Protein AF-A0A9P8ZKM7-F1 (afdb_monomer)

Structure (mmCIF, N/CA/C/O backbone):
data_AF-A0A9P8ZKM7-F1
#
_entry.id   AF-A0A9P8ZKM7-F1
#
loop_
_atom_site.group_PDB
_atom_site.id
_atom_site.type_symbol
_atom_site.label_atom_id
_atom_site.label_alt_id
_atom_site.label_comp_id
_atom_site.label_asym_id
_atom_site.label_entity_id
_atom_site.label_seq_id
_atom_site.pdbx_PDB_ins_code
_atom_site.Cartn_x
_atom_site.Cartn_y
_atom_site.Cartn_z
_atom_site.occupancy
_atom_site.B_iso_or_equiv
_atom_site.auth_seq_id
_atom_site.auth_comp_id
_atom_site.auth_asym_id
_atom_site.auth_atom_id
_atom_site.pdbx_PDB_model_num
ATOM 1 N N . MET A 1 1 ? 2.788 -2.985 -10.62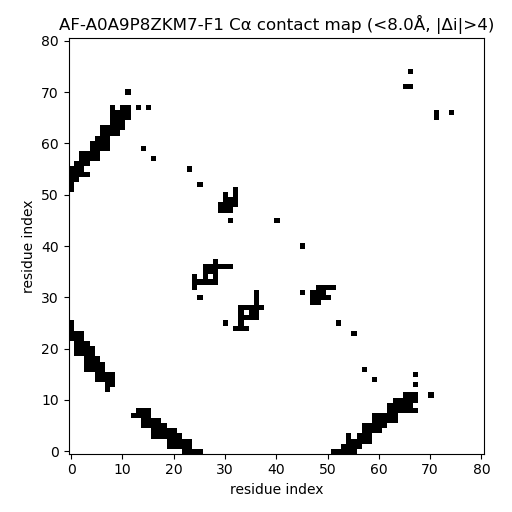7 1.00 61.38 1 MET A N 1
ATOM 2 C CA . MET A 1 1 ? 1.586 -3.017 -9.781 1.00 61.38 1 MET A CA 1
ATOM 3 C C . MET A 1 1 ? 1.775 -4.127 -8.775 1.00 61.38 1 MET A C 1
ATOM 5 O O . MET A 1 1 ? 2.096 -5.235 -9.188 1.00 61.38 1 MET A O 1
ATOM 9 N N . ASP A 1 2 ? 1.614 -3.858 -7.490 1.00 69.19 2 ASP A N 1
ATOM 10 C CA . ASP A 1 2 ? 1.969 -4.843 -6.468 1.00 69.19 2 ASP A CA 1
ATOM 11 C C . ASP A 1 2 ? 0.735 -5.650 -6.032 1.00 69.19 2 ASP A C 1
ATOM 13 O O . ASP A 1 2 ? -0.400 -5.171 -6.101 1.00 69.19 2 ASP A O 1
ATOM 17 N N . HIS A 1 3 ? 0.925 -6.915 -5.654 1.00 77.75 3 HIS A N 1
ATOM 18 C CA . HIS A 1 3 ? -0.092 -7.675 -4.920 1.00 77.75 3 HIS A CA 1
ATOM 19 C C . HIS A 1 3 ? 0.245 -7.594 -3.447 1.00 77.75 3 HIS A C 1
ATOM 21 O O . HIS A 1 3 ? 1.304 -8.052 -3.004 1.00 77.75 3 HIS A O 1
ATOM 27 N N . SER A 1 4 ? -0.661 -7.005 -2.681 1.00 84.19 4 SER A N 1
ATOM 28 C CA . SER A 1 4 ? -0.470 -6.821 -1.255 1.00 84.19 4 SER A CA 1
ATOM 29 C C . SER A 1 4 ? -1.443 -7.678 -0.454 1.00 84.19 4 SER A C 1
ATOM 31 O O . SER A 1 4 ? -2.574 -7.940 -0.862 1.00 84.19 4 SER A O 1
ATOM 33 N N . GLN A 1 5 ? -0.980 -8.127 0.705 1.00 89.69 5 GLN A N 1
ATOM 34 C CA . GLN A 1 5 ? -1.781 -8.730 1.759 1.00 89.69 5 GLN A CA 1
ATOM 35 C C . GLN A 1 5 ? -1.861 -7.752 2.915 1.00 89.69 5 GLN A C 1
ATOM 37 O O . GLN A 1 5 ? -0.841 -7.168 3.286 1.00 89.69 5 GLN A O 1
ATOM 42 N N . GLY A 1 6 ? -3.029 -7.615 3.527 1.00 91.06 6 GLY A N 1
ATOM 43 C CA . GLY A 1 6 ? -3.201 -6.642 4.591 1.00 91.06 6 GLY A CA 1
ATOM 44 C C . GLY A 1 6 ? -4.509 -6.769 5.342 1.00 91.06 6 GLY A C 1
ATOM 45 O O . GLY A 1 6 ? -5.340 -7.640 5.076 1.00 91.06 6 GLY A O 1
ATOM 46 N N . VAL A 1 7 ? -4.676 -5.876 6.306 1.00 92.88 7 VAL A N 1
ATOM 47 C CA . VAL A 1 7 ? -5.870 -5.797 7.147 1.00 92.88 7 VAL A CA 1
ATOM 48 C C . VAL A 1 7 ? -6.733 -4.621 6.717 1.00 92.88 7 VAL A C 1
ATOM 50 O O . VAL A 1 7 ? -6.223 -3.543 6.404 1.00 92.88 7 VAL A O 1
ATOM 53 N N . ALA A 1 8 ? -8.046 -4.825 6.708 1.00 93.38 8 ALA A N 1
ATOM 54 C CA . ALA A 1 8 ? -9.014 -3.756 6.520 1.00 93.38 8 ALA A CA 1
ATOM 55 C C . ALA A 1 8 ? -9.500 -3.265 7.888 1.00 93.38 8 ALA A C 1
ATOM 57 O O . ALA A 1 8 ? -9.791 -4.064 8.775 1.00 93.38 8 ALA A O 1
ATOM 58 N N . TYR A 1 9 ? -9.576 -1.952 8.071 1.00 93.69 9 TYR A N 1
ATOM 59 C CA . TYR A 1 9 ? -10.084 -1.335 9.292 1.00 93.69 9 TYR A CA 1
ATOM 60 C C . TYR A 1 9 ? -11.512 -0.859 9.063 1.00 93.69 9 TYR A C 1
ATOM 62 O O . TYR A 1 9 ? -11.727 0.138 8.378 1.00 93.69 9 TYR A O 1
ATOM 70 N N . ASP A 1 10 ? -12.491 -1.531 9.659 1.00 90.75 10 ASP A N 1
ATOM 71 C CA . ASP A 1 10 ? -13.910 -1.285 9.386 1.00 90.75 10 ASP A CA 1
ATOM 72 C C . ASP A 1 10 ? -14.356 0.111 9.840 1.00 90.75 10 ASP A C 1
ATOM 74 O O . ASP A 1 10 ? -15.226 0.723 9.222 1.00 90.75 10 ASP A O 1
ATOM 78 N N . ARG A 1 11 ? -13.730 0.660 10.892 1.00 87.75 11 ARG A N 1
ATOM 79 C CA . ARG A 1 11 ? -14.106 1.974 11.438 1.00 87.75 11 ARG A CA 1
ATOM 80 C C . ARG A 1 11 ? -13.725 3.137 10.523 1.00 87.75 11 ARG A C 1
ATOM 82 O O . ARG A 1 11 ? -14.405 4.156 10.551 1.00 87.75 11 ARG A O 1
ATOM 89 N N . CYS A 1 12 ? -12.658 3.007 9.731 1.00 91.69 12 CYS A N 1
ATOM 90 C CA . CYS A 1 12 ? -12.204 4.049 8.799 1.00 91.69 12 CYS A CA 1
ATOM 91 C C . CYS A 1 12 ? -12.222 3.631 7.321 1.00 91.69 12 CYS A C 1
ATOM 93 O O . CYS A 1 12 ? -11.951 4.463 6.461 1.00 91.69 12 CYS A O 1
ATOM 95 N N . GLY A 1 13 ? -12.526 2.368 7.017 1.00 88.94 13 GLY A N 1
ATOM 96 C CA . GLY A 1 13 ? -12.530 1.803 5.666 1.00 88.94 13 GLY A CA 1
ATOM 97 C C . GLY A 1 13 ? -11.145 1.647 5.031 1.00 88.94 13 GLY A C 1
ATOM 98 O O . GLY A 1 13 ? -11.052 1.284 3.862 1.00 88.94 13 GLY A O 1
ATOM 99 N N . HIS A 1 14 ? -10.062 1.932 5.759 1.00 92.38 14 HIS A N 1
ATOM 100 C CA . HIS A 1 14 ? -8.713 1.863 5.207 1.00 92.38 14 HIS A CA 1
ATOM 101 C C . HIS A 1 14 ? -8.174 0.436 5.197 1.00 92.38 14 HIS A C 1
ATOM 103 O O . HIS A 1 14 ? -8.224 -0.271 6.203 1.00 92.38 14 HIS A O 1
ATOM 109 N N . TYR A 1 15 ? -7.575 0.061 4.072 1.00 90.75 15 TYR A N 1
ATOM 110 C CA . TYR A 1 15 ? -6.738 -1.121 3.948 1.00 90.75 15 TYR A CA 1
ATOM 111 C C . TYR A 1 15 ? -5.279 -0.756 4.238 1.00 90.75 15 TYR A C 1
ATOM 113 O O . TYR A 1 15 ? -4.764 0.231 3.709 1.00 90.75 15 TYR A O 1
ATOM 121 N N . VAL A 1 16 ? -4.617 -1.544 5.084 1.00 90.19 16 VAL A N 1
ATOM 122 C CA . VAL A 1 16 ? -3.197 -1.377 5.411 1.00 90.19 16 VAL A CA 1
ATOM 123 C C . VAL A 1 16 ? -2.443 -2.643 5.001 1.00 90.19 16 VAL A C 1
ATOM 125 O O . VAL A 1 16 ? -2.667 -3.695 5.612 1.00 90.19 16 VAL A O 1
ATOM 128 N N . PRO A 1 17 ? -1.548 -2.567 3.997 1.00 88.81 17 PRO A N 1
ATOM 129 C CA . PRO A 1 17 ? -0.755 -3.711 3.572 1.00 88.81 17 PRO A CA 1
ATOM 130 C C . PRO A 1 17 ? 0.264 -4.089 4.655 1.00 88.81 17 PRO A C 1
ATOM 132 O O . PRO A 1 17 ? 1.001 -3.248 5.167 1.00 88.81 17 PRO A O 1
ATOM 135 N N . THR A 1 18 ? 0.307 -5.372 5.000 1.00 88.69 18 THR A N 1
ATOM 136 C CA . THR A 1 18 ? 1.281 -5.980 5.918 1.00 88.69 18 THR A CA 1
ATOM 137 C C . THR A 1 18 ? 2.367 -6.756 5.181 1.00 88.69 18 THR A C 1
ATOM 139 O O . THR A 1 18 ? 3.441 -6.981 5.734 1.00 88.69 18 THR A O 1
ATOM 142 N N . HIS A 1 19 ? 2.098 -7.186 3.947 1.00 84.44 19 HIS A N 1
ATOM 143 C CA . HIS A 1 19 ? 3.045 -7.918 3.116 1.00 84.44 19 HIS A CA 1
ATOM 144 C C . HIS A 1 19 ? 2.822 -7.597 1.634 1.00 84.44 19 HIS A C 1
ATOM 146 O O . HIS A 1 19 ? 1.683 -7.440 1.205 1.00 84.44 19 HIS A O 1
ATOM 152 N N . PHE A 1 20 ? 3.897 -7.542 0.850 1.00 83.25 20 PHE A N 1
ATOM 153 C CA . PHE A 1 20 ? 3.850 -7.411 -0.608 1.00 83.25 20 PHE A CA 1
ATOM 154 C C . PHE A 1 20 ? 4.412 -8.700 -1.207 1.00 83.25 20 PHE A C 1
ATOM 156 O O . PHE A 1 20 ? 5.540 -9.076 -0.895 1.00 83.25 20 PHE A O 1
ATOM 163 N N . TYR A 1 21 ? 3.608 -9.420 -1.988 1.00 76.62 21 TYR A N 1
ATOM 164 C CA . TYR A 1 21 ? 3.970 -10.742 -2.504 1.00 76.62 21 TYR A CA 1
ATOM 165 C C . TYR A 1 21 ? 4.828 -10.660 -3.751 1.00 76.62 21 TYR A C 1
ATOM 167 O O . TYR A 1 21 ? 5.900 -11.257 -3.827 1.00 76.62 21 TYR A O 1
ATOM 175 N N . ASP A 1 22 ? 4.340 -9.919 -4.728 1.00 71.31 22 ASP A N 1
ATOM 176 C CA . ASP A 1 22 ? 4.930 -9.851 -6.040 1.00 71.31 22 ASP A CA 1
ATOM 177 C C . ASP A 1 22 ? 4.607 -8.517 -6.690 1.00 71.31 22 ASP A C 1
ATOM 179 O O . ASP A 1 22 ? 3.594 -7.864 -6.421 1.00 71.31 22 ASP A O 1
ATOM 183 N N . LYS A 1 23 ? 5.538 -8.114 -7.548 1.00 72.56 23 LYS A N 1
ATOM 184 C CA . LYS A 1 23 ? 5.357 -6.988 -8.445 1.00 72.56 23 LYS A CA 1
ATOM 185 C C . LYS A 1 23 ? 4.909 -7.550 -9.776 1.00 72.56 23 LYS A C 1
ATOM 187 O O . LYS A 1 23 ? 5.686 -8.204 -10.472 1.00 72.56 23 LYS A O 1
ATOM 192 N N . VAL A 1 24 ? 3.661 -7.292 -10.125 1.00 75.81 24 VAL A N 1
ATOM 193 C CA . VAL A 1 24 ? 3.113 -7.625 -11.432 1.00 75.81 24 VAL A CA 1
ATOM 194 C C . VAL A 1 24 ? 3.493 -6.528 -12.416 1.00 75.81 24 VAL A C 1
ATOM 196 O O . VAL A 1 24 ? 3.332 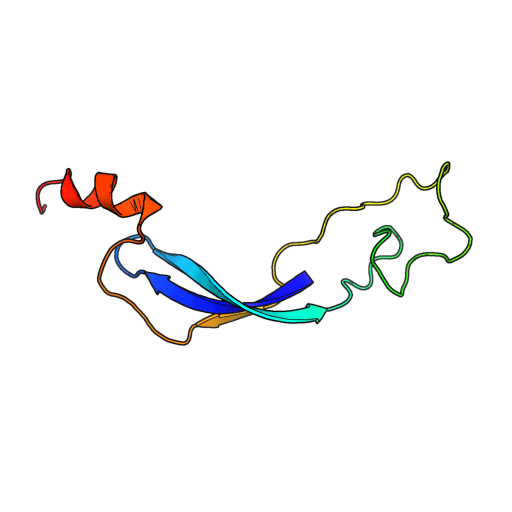-5.328 -12.157 1.00 75.81 24 VAL A O 1
ATOM 199 N N . ASP A 1 25 ? 4.012 -6.956 -13.562 1.00 77.69 25 ASP A N 1
ATOM 200 C CA . ASP A 1 25 ? 4.259 -6.079 -14.696 1.00 77.69 25 ASP A CA 1
ATOM 201 C C . ASP A 1 25 ? 2.935 -5.464 -15.180 1.00 77.69 25 ASP A C 1
ATOM 203 O O . ASP A 1 25 ? 2.004 -6.184 -15.536 1.00 77.69 25 ASP A O 1
ATOM 207 N N . CYS A 1 26 ? 2.855 -4.132 -15.227 1.00 77.94 26 CYS A N 1
ATOM 208 C CA . CYS A 1 26 ? 1.669 -3.422 -15.712 1.00 77.94 26 CYS A CA 1
ATOM 209 C C . CYS A 1 26 ? 1.444 -3.597 -17.225 1.00 77.94 26 CYS A C 1
ATOM 211 O O . CYS A 1 26 ? 0.383 -3.247 -17.741 1.00 77.94 26 CYS A O 1
ATOM 213 N N . GLY A 1 27 ? 2.435 -4.115 -17.962 1.00 82.31 27 GLY A N 1
ATOM 214 C CA . GLY A 1 27 ? 2.337 -4.375 -19.399 1.00 82.31 27 GLY A CA 1
ATOM 215 C C . GLY A 1 27 ? 2.206 -3.108 -20.256 1.00 82.31 27 GLY A C 1
ATOM 216 O O . GLY A 1 27 ? 1.792 -3.187 -21.420 1.00 82.31 27 GLY A O 1
ATOM 217 N N . ASN A 1 28 ? 2.546 -1.943 -19.703 1.00 83.25 28 ASN A N 1
ATOM 218 C CA . ASN A 1 28 ? 2.502 -0.663 -20.395 1.00 83.25 28 ASN A CA 1
ATOM 219 C C . ASN A 1 28 ? 3.860 -0.351 -21.044 1.00 83.25 28 ASN A C 1
ATOM 221 O O . ASN A 1 28 ? 4.871 -0.194 -20.369 1.00 83.25 28 ASN A O 1
ATOM 225 N N . ARG A 1 29 ? 3.882 -0.169 -22.369 1.00 87.75 29 ARG A N 1
ATOM 226 C CA . ARG A 1 29 ? 5.095 0.200 -23.130 1.00 87.75 29 ARG A CA 1
ATOM 227 C C . ARG A 1 29 ? 5.716 1.543 -22.716 1.00 87.75 29 ARG A C 1
ATOM 229 O O . ARG A 1 29 ? 6.891 1.773 -23.006 1.00 87.75 29 ARG A O 1
ATOM 236 N N . PHE A 1 30 ? 4.916 2.417 -22.102 1.00 86.25 30 PHE A N 1
ATOM 237 C CA . PHE A 1 30 ? 5.314 3.734 -21.605 1.00 86.25 30 PHE A CA 1
ATOM 238 C C . PHE A 1 30 ? 5.636 3.736 -20.109 1.00 86.25 30 PHE A C 1
ATOM 240 O O . PHE A 1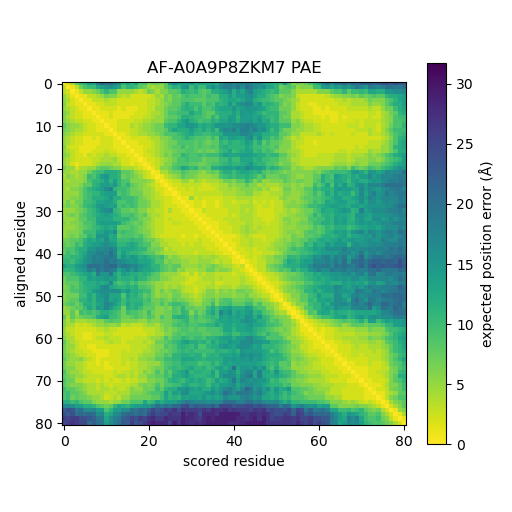 30 ? 5.891 4.798 -19.566 1.00 86.25 30 PHE A O 1
ATOM 247 N N . CYS A 1 31 ? 5.634 2.580 -19.444 1.00 86.62 31 CYS A N 1
ATOM 248 C CA . CYS A 1 31 ? 6.166 2.441 -18.095 1.00 86.62 31 CYS A CA 1
ATOM 249 C C . CYS A 1 31 ? 7.592 1.899 -18.202 1.00 86.62 31 CYS A C 1
ATOM 251 O O . CYS A 1 31 ? 7.801 0.812 -18.738 1.00 86.62 31 CYS A O 1
ATOM 253 N N . ALA A 1 32 ? 8.573 2.636 -17.686 1.00 85.81 32 ALA A N 1
ATOM 254 C CA . ALA A 1 32 ? 9.983 2.255 -17.706 1.00 85.81 32 ALA A CA 1
ATOM 255 C C . ALA A 1 32 ? 10.272 0.970 -16.909 1.00 85.81 32 ALA A C 1
ATOM 257 O O . ALA A 1 32 ? 11.292 0.315 -17.120 1.00 85.81 32 ALA A O 1
ATOM 258 N N . LEU A 1 33 ? 9.366 0.614 -15.998 1.00 82.25 33 LEU A N 1
ATOM 259 C CA . LEU A 1 33 ? 9.447 -0.562 -15.136 1.00 82.25 33 LEU A CA 1
ATOM 260 C C . LEU A 1 33 ? 8.750 -1.792 -15.740 1.00 82.25 33 LEU A C 1
ATOM 262 O O . LEU A 1 33 ? 8.810 -2.873 -15.154 1.00 82.25 33 LEU A O 1
ATOM 266 N N . SER A 1 34 ? 8.094 -1.644 -16.898 1.00 84.81 34 SER A N 1
ATOM 267 C CA . SER A 1 34 ? 7.365 -2.731 -17.545 1.00 84.81 34 SER A CA 1
ATOM 268 C C . SER A 1 34 ? 8.267 -3.641 -18.374 1.00 84.81 34 SER A C 1
ATOM 270 O O . SER A 1 34 ? 9.172 -3.177 -19.067 1.00 84.81 34 SER A O 1
ATOM 272 N N . SER A 1 35 ? 7.954 -4.940 -18.427 1.00 86.50 35 SER A N 1
ATOM 273 C CA . SER A 1 35 ? 8.631 -5.869 -19.347 1.00 86.50 35 SER A CA 1
ATOM 274 C C . SER A 1 35 ? 8.336 -5.561 -20.820 1.00 86.50 35 SER A C 1
ATOM 276 O O . SER A 1 35 ? 9.107 -5.930 -21.705 1.00 86.50 35 SER A O 1
ATOM 278 N N . ARG A 1 36 ? 7.236 -4.842 -21.094 1.00 88.06 36 ARG A N 1
ATOM 279 C CA . ARG A 1 36 ? 6.859 -4.377 -22.437 1.00 88.06 36 ARG A CA 1
ATOM 280 C C . ARG A 1 36 ? 7.490 -3.038 -22.806 1.00 88.06 36 ARG A C 1
ATOM 282 O O . ARG A 1 36 ? 7.235 -2.540 -23.908 1.00 88.06 36 ARG A O 1
ATOM 289 N N . HIS A 1 37 ? 8.290 -2.450 -21.920 1.00 90.44 37 HIS A N 1
ATOM 290 C CA . HIS A 1 37 ? 9.040 -1.250 -22.240 1.00 90.44 37 HIS A CA 1
ATOM 291 C C . HIS A 1 37 ? 10.043 -1.524 -23.364 1.00 90.44 37 HIS A C 1
ATOM 293 O O . HIS A 1 37 ? 10.688 -2.572 -23.405 1.00 90.44 37 HIS A O 1
ATOM 299 N N . ASN A 1 38 ? 10.170 -0.584 -24.305 1.00 89.12 38 ASN A N 1
ATOM 300 C CA . ASN A 1 38 ? 11.107 -0.738 -25.411 1.00 89.12 38 ASN A CA 1
ATOM 301 C C . ASN A 1 38 ? 12.544 -0.770 -24.860 1.00 89.12 38 ASN A C 1
ATOM 303 O O . ASN A 1 38 ? 12.980 0.242 -24.314 1.00 89.12 38 ASN A O 1
ATOM 307 N N . PRO A 1 39 ? 13.326 -1.846 -25.077 1.00 85.94 39 PRO A N 1
ATOM 308 C CA . PRO A 1 39 ? 14.700 -1.926 -24.588 1.00 85.94 39 PRO A CA 1
ATOM 309 C C . PRO A 1 39 ? 15.619 -0.832 -25.140 1.00 85.94 39 PRO A C 1
ATOM 311 O O . PRO A 1 39 ? 16.672 -0.586 -24.564 1.00 85.94 39 PRO A O 1
ATOM 314 N N . ALA A 1 40 ? 15.267 -0.197 -26.263 1.00 89.06 40 ALA A N 1
ATOM 315 C CA . ALA A 1 40 ? 16.008 0.931 -26.827 1.00 89.06 40 ALA A CA 1
ATOM 316 C C . ALA A 1 40 ? 15.664 2.280 -26.168 1.00 89.06 40 ALA A C 1
ATOM 318 O O . ALA A 1 40 ? 16.419 3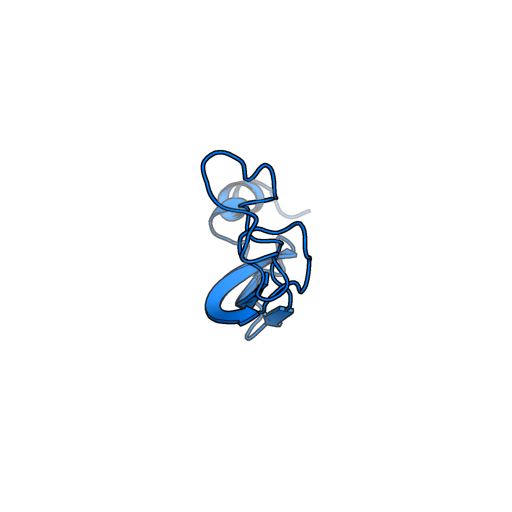.238 -26.321 1.00 89.06 40 ALA A O 1
ATOM 319 N N . CYS A 1 41 ? 14.551 2.364 -25.435 1.00 87.69 41 CYS A N 1
ATOM 320 C CA . CYS A 1 41 ? 14.196 3.532 -24.641 1.00 87.69 41 CYS A CA 1
ATOM 321 C C . CYS A 1 41 ? 14.957 3.452 -23.310 1.00 87.69 41 CYS A C 1
ATOM 323 O O . CYS A 1 41 ? 14.612 2.672 -22.428 1.00 87.69 41 CYS A O 1
ATOM 325 N N . LYS A 1 42 ? 16.066 4.186 -23.196 1.00 83.81 42 LYS A N 1
ATOM 326 C CA . LYS A 1 42 ? 16.954 4.145 -22.026 1.00 83.81 42 LYS A CA 1
ATOM 327 C C . LYS A 1 42 ? 17.317 5.554 -21.564 1.00 83.81 42 LYS A C 1
ATOM 329 O O . LYS A 1 42 ? 17.335 6.472 -22.389 1.00 83.81 42 LYS A O 1
ATOM 334 N N . PRO A 1 43 ? 17.660 5.731 -20.275 1.00 82.88 43 PRO A N 1
ATOM 335 C CA . PRO A 1 43 ? 18.199 6.993 -19.788 1.00 82.88 43 PRO A CA 1
ATOM 336 C C . PRO A 1 43 ? 19.427 7.426 -20.612 1.00 82.88 43 PRO A C 1
ATOM 338 O O . PRO A 1 43 ? 20.221 6.564 -21.005 1.00 82.88 43 PRO A O 1
ATOM 341 N N . PRO A 1 44 ? 19.611 8.732 -20.878 1.00 82.31 44 PRO A N 1
ATOM 342 C CA . PRO A 1 44 ? 18.843 9.866 -20.345 1.00 82.31 44 PRO A CA 1
ATOM 343 C C . PRO A 1 44 ? 17.585 10.248 -21.150 1.00 82.31 44 PRO A C 1
ATOM 345 O O . PRO A 1 44 ? 16.857 11.128 -20.718 1.00 82.31 44 PRO A O 1
ATOM 348 N N . ASN A 1 45 ? 17.309 9.599 -22.285 1.00 83.69 45 ASN A N 1
ATOM 349 C CA . ASN A 1 45 ? 16.237 9.987 -23.218 1.00 83.69 45 ASN A CA 1
ATOM 350 C C . ASN A 1 45 ? 14.943 9.173 -23.019 1.00 83.69 45 ASN A C 1
ATOM 352 O O . ASN A 1 45 ? 14.224 8.897 -23.979 1.00 83.69 45 ASN A O 1
ATOM 356 N N . CYS A 1 46 ? 14.697 8.700 -21.797 1.00 83.94 46 CYS A N 1
ATOM 357 C CA . CYS A 1 46 ? 13.505 7.932 -21.458 1.00 83.94 46 CYS A CA 1
ATOM 358 C C . CYS A 1 46 ? 12.569 8.823 -20.642 1.00 83.94 46 CYS A C 1
ATOM 360 O O . CYS A 1 46 ? 12.778 8.996 -19.449 1.00 83.94 46 CYS A O 1
ATOM 362 N N . ASP A 1 47 ? 11.552 9.373 -21.305 1.00 88.12 47 ASP A N 1
ATOM 363 C CA . ASP A 1 47 ? 10.503 10.204 -20.691 1.00 88.12 47 ASP A CA 1
ATOM 364 C C . ASP A 1 47 ? 9.262 9.371 -20.297 1.00 88.12 47 ASP A C 1
ATOM 366 O O . ASP A 1 47 ? 8.139 9.866 -20.269 1.00 88.12 47 ASP A O 1
ATOM 370 N N . CYS A 1 48 ? 9.439 8.062 -20.102 1.00 86.69 48 CYS A N 1
ATOM 371 C CA . CYS A 1 48 ? 8.370 7.129 -19.739 1.00 86.69 48 CYS A CA 1
ATOM 372 C C . CYS A 1 48 ? 8.093 7.169 -18.229 1.00 86.69 48 CYS A C 1
ATOM 374 O O . CYS A 1 48 ? 8.952 7.577 -17.456 1.00 86.69 48 CYS A O 1
ATOM 376 N N . ASP A 1 49 ? 6.918 6.710 -17.795 1.00 82.06 49 ASP A N 1
ATOM 377 C CA . ASP A 1 49 ? 6.569 6.678 -16.373 1.00 82.06 49 ASP A CA 1
ATOM 378 C C . ASP A 1 49 ? 7.529 5.772 -15.600 1.00 82.06 49 ASP A C 1
ATOM 380 O O . ASP A 1 49 ? 7.725 4.599 -15.932 1.00 82.06 49 ASP A O 1
ATOM 384 N N . HIS A 1 50 ? 8.116 6.328 -14.546 1.00 76.44 50 HIS A N 1
ATOM 385 C CA . HIS A 1 50 ? 9.022 5.628 -13.636 1.00 76.44 50 HIS A CA 1
ATOM 386 C C . HIS A 1 50 ? 8.352 5.243 -12.316 1.00 76.44 50 HIS A C 1
ATOM 388 O O . HIS A 1 50 ? 8.990 4.618 -11.46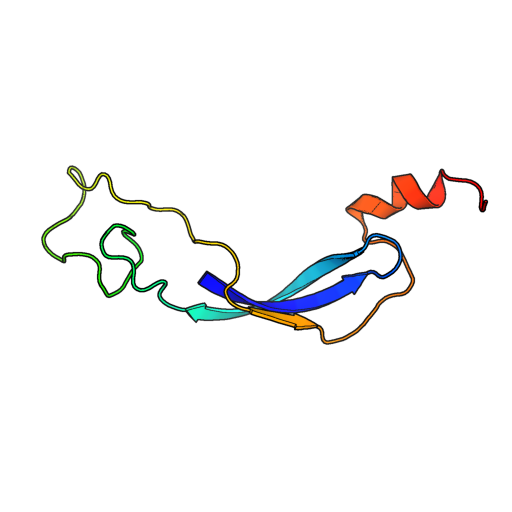7 1.00 76.44 50 HIS A O 1
ATOM 394 N N . ASP A 1 51 ? 7.083 5.606 -12.154 1.00 74.12 51 ASP A N 1
ATOM 395 C CA . ASP A 1 51 ? 6.313 5.312 -10.961 1.00 74.12 51 ASP A CA 1
ATOM 396 C C . ASP A 1 51 ? 5.664 3.931 -11.053 1.00 74.12 51 ASP A C 1
ATOM 398 O O . ASP A 1 51 ? 5.301 3.435 -12.125 1.00 74.12 51 ASP A O 1
ATOM 402 N N . TRP A 1 52 ? 5.530 3.289 -9.895 1.00 66.31 52 TRP A N 1
ATOM 403 C CA . TRP A 1 52 ? 4.747 2.070 -9.784 1.00 66.31 52 TRP A CA 1
ATOM 404 C C . TRP A 1 52 ? 3.266 2.442 -9.775 1.00 66.31 52 TRP A C 1
ATOM 406 O O . TRP A 1 52 ? 2.812 3.173 -8.895 1.00 66.31 52 TRP A O 1
ATOM 416 N N . ASP A 1 53 ? 2.517 1.907 -10.738 1.00 65.25 53 ASP A N 1
ATOM 417 C CA . ASP A 1 53 ? 1.055 1.933 -10.706 1.00 65.25 53 ASP A CA 1
ATOM 418 C C . ASP A 1 53 ? 0.519 1.314 -9.398 1.00 65.25 53 ASP A C 1
ATOM 420 O O . ASP A 1 53 ? 1.171 0.416 -8.842 1.00 65.25 53 ASP A O 1
ATOM 424 N N . PRO A 1 54 ? -0.674 1.743 -8.934 1.00 67.88 54 PRO A N 1
ATOM 425 C CA . PRO A 1 54 ? -1.299 1.237 -7.713 1.00 67.88 54 PRO A CA 1
ATOM 426 C C . PRO A 1 54 ? -1.415 -0.295 -7.691 1.00 67.88 54 PRO A C 1
ATOM 428 O O . PRO A 1 54 ? -1.383 -0.957 -8.733 1.00 67.88 54 PRO A O 1
ATOM 431 N N . ASP A 1 55 ? -1.552 -0.855 -6.486 1.00 66.56 55 ASP A N 1
ATOM 432 C CA . ASP A 1 55 ? -1.657 -2.300 -6.261 1.00 66.56 55 ASP A CA 1
ATOM 433 C C . ASP A 1 55 ? -2.680 -2.951 -7.209 1.00 66.56 55 ASP A C 1
ATOM 435 O O . ASP A 1 55 ? -3.847 -2.557 -7.257 1.00 66.56 55 ASP A O 1
ATOM 439 N N . HIS A 1 56 ? -2.251 -3.980 -7.949 1.00 67.94 56 HIS A N 1
ATOM 440 C CA . HIS A 1 56 ? -3.120 -4.725 -8.874 1.00 67.94 56 HIS A CA 1
ATOM 441 C C . HIS A 1 56 ? -4.122 -5.601 -8.112 1.00 67.94 56 HIS A C 1
ATOM 443 O O . HIS A 1 56 ? -5.150 -6.002 -8.656 1.00 67.94 56 HIS A O 1
ATOM 449 N N . GLY A 1 57 ? -3.830 -5.925 -6.852 1.00 75.19 57 GLY A N 1
ATOM 450 C CA . GLY A 1 57 ? -4.710 -6.718 -6.011 1.00 75.19 57 GLY A CA 1
ATOM 451 C C . GLY A 1 57 ? -4.415 -6.520 -4.533 1.00 75.19 57 GLY A C 1
ATOM 452 O O . GLY A 1 57 ? -3.258 -6.437 -4.126 1.00 75.19 57 GLY A O 1
ATOM 453 N N . GLN A 1 58 ? -5.483 -6.477 -3.741 1.00 84.50 58 GLN A N 1
ATOM 454 C CA . GLN A 1 58 ? -5.430 -6.445 -2.284 1.00 84.50 58 GLN A CA 1
ATOM 455 C C . GLN A 1 58 ? -6.076 -7.721 -1.746 1.00 84.50 58 GLN A C 1
ATOM 457 O O . GLN A 1 58 ? -7.236 -8.013 -2.044 1.00 84.50 58 GLN A O 1
ATOM 462 N N . ILE A 1 59 ? -5.332 -8.482 -0.949 1.00 87.94 59 ILE A N 1
ATOM 463 C CA . ILE A 1 59 ? -5.836 -9.650 -0.230 1.00 87.94 59 ILE A CA 1
ATOM 464 C C . ILE A 1 59 ? -6.080 -9.235 1.217 1.00 87.94 59 ILE A C 1
ATOM 466 O O . ILE A 1 59 ? -5.146 -9.069 2.005 1.00 87.94 59 ILE A O 1
ATOM 470 N N . VAL A 1 60 ? -7.355 -9.084 1.575 1.00 90.25 60 VAL A N 1
ATOM 471 C CA . VAL A 1 60 ? -7.758 -8.787 2.951 1.00 90.25 60 VAL A CA 1
ATOM 472 C C . VAL A 1 60 ? -7.723 -10.074 3.771 1.00 90.25 60 VAL A C 1
ATOM 474 O O . VAL A 1 60 ? -8.511 -10.988 3.537 1.00 90.25 60 VAL A O 1
ATOM 477 N N . VAL A 1 61 ? -6.806 -10.157 4.736 1.00 92.25 61 VAL A N 1
ATOM 478 C CA . VAL A 1 61 ? -6.674 -11.339 5.617 1.00 92.25 61 VAL A CA 1
ATOM 479 C C . VAL A 1 61 ? -7.529 -11.281 6.861 1.00 92.25 61 VAL A C 1
ATOM 481 O O . VAL A 1 61 ? -7.722 -12.288 7.538 1.00 92.25 61 VAL A O 1
ATOM 484 N N . GLY A 1 62 ? -7.995 -10.090 7.199 1.00 91.81 62 GLY A N 1
ATOM 485 C CA . GLY A 1 62 ? -8.707 -9.850 8.429 1.00 91.81 62 GLY A CA 1
ATOM 486 C C . GLY A 1 62 ? -9.271 -8.448 8.450 1.00 91.81 62 GLY A C 1
ATOM 487 O O . GLY A 1 62 ? -8.725 -7.522 7.845 1.00 91.81 62 GLY A O 1
ATOM 488 N N . HIS A 1 63 ? -10.372 -8.330 9.174 1.00 94.75 63 HIS A N 1
ATOM 489 C CA . HIS A 1 63 ? -11.030 -7.073 9.454 1.00 94.75 63 HIS A CA 1
ATOM 490 C C . HIS A 1 63 ? -10.789 -6.708 10.914 1.0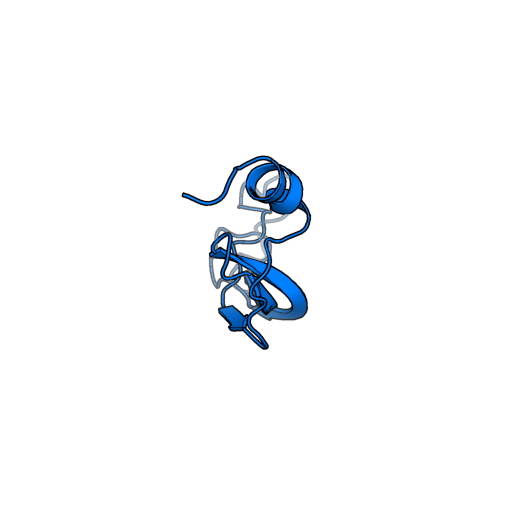0 94.75 63 HIS A C 1
ATOM 492 O O . HIS A 1 63 ? -10.922 -7.547 11.808 1.00 94.75 63 HIS A O 1
ATOM 498 N N . LEU A 1 64 ? -10.407 -5.458 11.148 1.00 92.31 64 LEU A N 1
ATOM 499 C CA . LEU A 1 64 ? -10.235 -4.889 12.473 1.00 92.31 64 LEU A CA 1
ATOM 500 C C . LEU A 1 64 ? -11.347 -3.870 12.703 1.00 92.31 64 LEU A C 1
ATOM 502 O O . LEU A 1 64 ? -11.481 -2.902 11.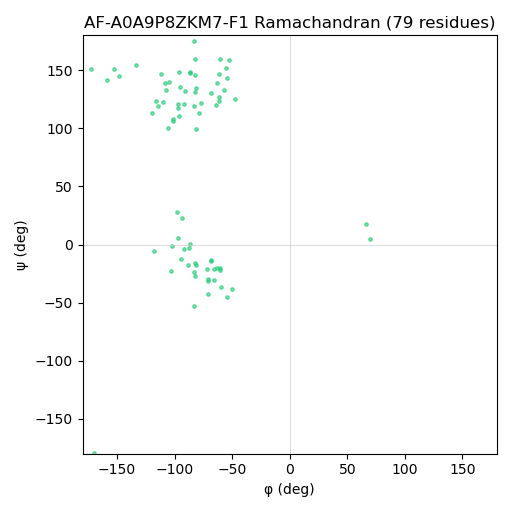960 1.00 92.31 64 LEU A O 1
ATOM 506 N N . ALA A 1 65 ? -12.128 -4.075 13.765 1.00 91.69 65 ALA A N 1
ATOM 507 C CA . ALA A 1 65 ? -13.247 -3.198 14.113 1.00 91.69 65 ALA A CA 1
ATOM 508 C C . ALA A 1 65 ? -12.805 -1.793 14.572 1.00 91.69 65 ALA A C 1
ATOM 510 O O . ALA A 1 65 ? -13.623 -0.882 14.686 1.00 91.69 65 ALA A O 1
ATOM 511 N N . GLU A 1 66 ? -11.521 -1.610 14.880 1.00 90.00 66 GLU A N 1
ATOM 512 C CA . GLU A 1 66 ? -10.954 -0.320 15.266 1.00 90.00 66 GLU A CA 1
ATOM 513 C C . GLU A 1 66 ? -10.600 0.553 14.049 1.00 90.00 66 GLU A C 1
ATOM 515 O O . GLU A 1 66 ? -10.735 0.150 12.896 1.00 90.00 66 GLU A O 1
ATOM 520 N N . ALA A 1 67 ? -10.168 1.789 14.300 1.00 90.75 67 A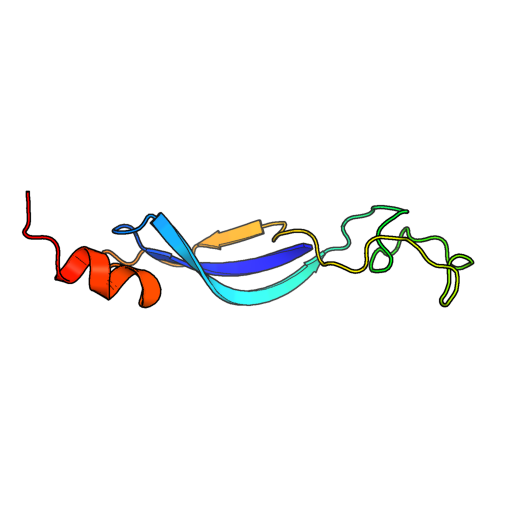LA A N 1
ATOM 521 C CA . ALA A 1 67 ? -9.610 2.646 13.259 1.00 90.75 67 ALA A CA 1
ATOM 522 C C . ALA A 1 67 ? -8.107 2.376 13.112 1.00 90.75 67 ALA A C 1
ATOM 524 O O . ALA A 1 67 ? -7.426 2.087 14.100 1.00 90.75 67 ALA A O 1
ATOM 525 N N . CYS A 1 68 ? -7.572 2.528 11.898 1.00 91.50 68 CYS A N 1
ATOM 526 C CA . CYS A 1 68 ? -6.128 2.442 11.689 1.00 91.50 68 CYS A CA 1
ATOM 527 C C . CYS A 1 68 ? -5.389 3.524 12.495 1.00 91.50 68 CYS A C 1
ATOM 529 O O . CYS A 1 68 ? -5.973 4.549 12.858 1.00 91.50 68 CYS A O 1
ATOM 531 N N . SER A 1 69 ? -4.093 3.326 12.752 1.00 89.31 69 SER A N 1
ATOM 532 C CA . SER A 1 69 ? -3.263 4.245 13.551 1.00 89.31 69 SER A CA 1
ATOM 533 C C . SER A 1 69 ? -3.366 5.707 13.099 1.00 89.31 69 SER A C 1
ATOM 535 O O . SER A 1 69 ? -3.454 6.601 13.937 1.00 89.31 69 SER A O 1
ATOM 537 N N . ASN A 1 70 ? -3.452 5.942 11.788 1.00 88.50 70 ASN A N 1
ATOM 538 C CA . ASN A 1 70 ? -3.582 7.280 11.206 1.00 88.50 70 ASN A CA 1
ATOM 539 C C . ASN A 1 70 ? -4.957 7.920 11.455 1.00 88.50 70 ASN A C 1
ATOM 541 O O . ASN A 1 70 ? -5.062 9.137 11.570 1.00 88.50 70 ASN A O 1
ATOM 545 N N . CYS A 1 71 ? -6.017 7.117 11.545 1.00 89.00 71 CYS A N 1
ATOM 546 C CA . CYS A 1 71 ? -7.382 7.598 11.767 1.00 89.00 71 CYS A CA 1
ATOM 547 C C . CYS A 1 71 ? -7.782 7.593 13.245 1.00 89.00 71 CYS A C 1
ATOM 549 O O . CYS A 1 71 ? -8.799 8.182 13.608 1.00 89.00 71 CYS A O 1
ATOM 551 N N . ARG A 1 72 ? -6.993 6.945 14.104 1.00 87.81 72 ARG A N 1
ATOM 552 C CA . ARG A 1 72 ? -7.301 6.738 15.520 1.00 87.81 72 ARG A CA 1
ATOM 553 C C . ARG A 1 72 ? -7.612 8.044 16.246 1.00 87.81 72 ARG A C 1
ATOM 555 O O . ARG A 1 72 ? -8.654 8.146 16.877 1.00 87.81 72 ARG A O 1
ATOM 562 N N . ALA A 1 73 ? -6.806 9.085 16.031 1.00 85.75 73 ALA A N 1
ATOM 563 C CA . ALA A 1 73 ? -7.032 10.406 16.624 1.00 85.75 73 ALA A CA 1
ATOM 564 C C . ALA A 1 73 ? -8.382 11.038 16.230 1.00 85.75 73 ALA A C 1
ATOM 566 O O . ALA A 1 73 ? -9.021 11.682 17.054 1.00 85.75 73 ALA A O 1
ATOM 567 N N . TYR A 1 74 ? -8.840 10.835 14.991 1.00 83.94 74 TYR A N 1
ATOM 568 C CA . TYR A 1 74 ? -10.126 11.357 14.523 1.00 83.94 74 TYR A CA 1
ATOM 569 C C . TYR A 1 74 ? -11.308 10.626 15.174 1.00 83.94 74 TYR A C 1
ATOM 571 O O . TYR A 1 74 ? -12.273 11.253 15.604 1.00 83.94 74 TYR A O 1
ATOM 579 N N . PHE A 1 75 ? -11.219 9.299 15.285 1.00 82.31 75 PHE A N 1
ATOM 580 C CA . PHE A 1 75 ? -12.296 8.468 15.827 1.00 82.31 75 PHE A CA 1
ATOM 581 C C . PHE A 1 75 ? -12.325 8.393 17.358 1.00 82.31 75 PHE A C 1
ATOM 583 O O . PHE A 1 75 ? -13.388 8.131 17.917 1.00 82.31 75 PHE A O 1
ATOM 590 N N . ASP A 1 76 ? -11.201 8.627 18.033 1.00 82.12 76 ASP A N 1
ATOM 591 C CA . ASP A 1 76 ? -11.131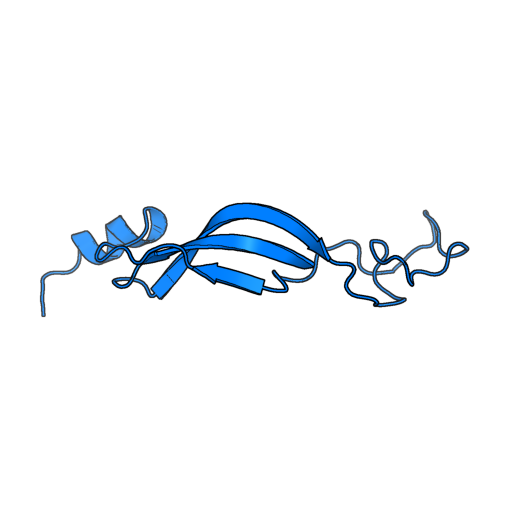 8.692 19.497 1.00 82.12 76 ASP A CA 1
ATOM 592 C C . ASP A 1 76 ? -11.546 10.076 20.026 1.00 82.12 76 ASP A C 1
ATOM 594 O O . ASP A 1 76 ? -12.065 10.183 21.134 1.00 82.12 76 ASP A O 1
ATOM 598 N N . ALA A 1 77 ? -11.369 11.137 19.228 1.00 72.38 77 ALA A N 1
ATOM 599 C CA . ALA A 1 77 ? -11.836 12.486 19.559 1.00 72.38 77 ALA A CA 1
ATOM 600 C C . ALA A 1 77 ? -13.329 12.710 19.254 1.00 72.38 77 ALA A C 1
ATOM 602 O O . ALA A 1 77 ? -13.926 13.663 19.760 1.00 72.38 77 ALA A O 1
ATOM 603 N N . ALA A 1 78 ? -13.939 11.863 18.422 1.00 61.38 78 ALA A N 1
ATOM 604 C CA . ALA A 1 78 ? -15.355 11.950 18.093 1.00 61.38 78 ALA A CA 1
ATOM 605 C C . ALA A 1 78 ? -16.204 11.250 19.177 1.00 61.38 78 ALA A C 1
ATOM 607 O O . ALA A 1 78 ? -16.053 10.040 19.365 1.00 61.38 78 ALA A O 1
ATOM 608 N N . PRO A 1 79 ? -17.121 11.953 19.876 1.00 53.72 79 PRO A N 1
ATOM 609 C CA . PRO A 1 79 ? -18.081 11.280 20.744 1.00 53.72 79 PRO A CA 1
ATOM 610 C C . PRO A 1 79 ? -18.967 10.341 19.904 1.00 53.72 79 PRO A C 1
ATOM 612 O O . PRO A 1 79 ? -19.254 10.661 18.743 1.00 53.72 79 PRO A O 1
ATOM 615 N N . PRO A 1 80 ? -19.404 9.188 20.448 1.00 56.56 80 PRO A N 1
ATOM 616 C CA . PRO A 1 80 ? -20.343 8.321 19.743 1.00 56.56 80 PRO A CA 1
ATOM 617 C C . PRO A 1 80 ? -21.614 9.118 19.411 1.00 56.56 80 PRO A C 1
ATOM 619 O O . PRO A 1 80 ? -22.120 9.855 20.259 1.00 56.56 80 PRO A O 1
ATOM 622 N N . ARG A 1 81 ? -22.074 9.013 18.160 1.00 59.56 81 ARG A N 1
ATOM 623 C CA . ARG A 1 81 ? -23.372 9.545 17.721 1.00 59.56 81 ARG A CA 1
ATOM 624 C C . ARG A 1 81 ? -24.513 8.675 18.222 1.00 59.56 81 ARG A C 1
ATOM 626 O O . ARG A 1 81 ? -24.322 7.439 18.238 1.00 59.56 81 ARG A O 1
#

Sequence (81 aa):
MDHSQGVAYDRCGHYVPTHFYDKVDCGNRFCALSSRHNPACKPPNCDCDHDWDPDHGQIVVGHLAEACSNCRAYFDAAPPR

pLDDT: mean 82.74, std 9.5, range [53.72, 94.75]

Nearest PDB structures (foldseek):
  2n7e-assembly1_A  TM=2.795E-01  e=7.533E+00  Saccharomyces cerevisiae S288C

Radius of gyration: 18.38 Å; Cα contacts (8 Å, |Δi|>4): 142; chains: 1; bounding box: 42×24×48 Å

Mean predicted aligned error: 8.83 Å

Secondary structure (DSSP, 8-state):
-EEEEEEEETTTTEEEEEEEEEE-----TTBTTSTTS-TT--TTS--SB-SPPSPSEEEEEEEESS--HHHHHHHHHSPP-

Solvent-accessible surface area (backbone atoms only — not comparable to full-atom values): 4863 Å² total; per-residue (Å²): 39,32,34,29,33,22,39,31,15,68,64,66,69,48,74,46,73,78,44,76,79,47,76,44,68,74,63,36,56,56,26,67,81,18,84,51,26,54,87,85,61,42,86,91,77,48,91,43,44,80,71,78,55,72,64,75,41,78,44,73,80,45,77,38,79,52,49,46,84,90,45,32,67,63,62,71,71,46,76,87,130

Foldseek 3Di:
DWEFEFAAEPVARDTDGPDTDDQDAPLDCLEPPHPNPDPVQDPPNRPGHPDRDPHPYYHHPYYHPADPPVCNVVVVPDDDD